Protein AF-A0A378ANL2-F1 (afdb_monomer_lite)

Secondary structure (DSSP, 8-state):
--HHHHHHHHHTT---S-TTS-GGGS-HHHHHHHHHHHHHTT--S----SSTTTTS------

Sequence (62 aa):
MKSDTQWVIDSMRVKTPGQHTQIGSLSGGNQQKVIIGRWLLTQPEILMLDEPTRGIDVRRQV

Radius of gyration: 12.31 Å; chains: 1; bounding box: 31×21×33 Å

Foldseek 3Di:
DVVLLVCLCVVLVQDDPDSPDDLVPGQPQSNLSSVVSVVVVVVDPDDDDDPSCVRVPPPDDD

pLDDT: mean 88.08, std 14.77, range [36.88, 97.81]

InterPro domains:
  IPR003439 ABC transporter-like, ATP-binding domain [PF00005] (19-53)
  IPR027417 P-loop containing nucleoside triphosphate hydrolase [G3DSA:3.40.50.300] (2-62)
  IPR027417 P-loop containing nucleoside triphosphate hydrolase [SSF52540] (19-59)
  IPR050107 ABC transporter carbohydrate import ATP-binding proteins [PTHR43790] (2-59)

Structure (mmCIF, N/CA/C/O backbone):
data_AF-A0A378ANL2-F1
#
_entry.id   AF-A0A378ANL2-F1
#
loop_
_atom_site.group_PDB
_atom_site.id
_atom_site.type_symbol
_atom_site.label_atom_id
_atom_site.label_alt_id
_atom_site.label_comp_id
_atom_site.label_asym_id
_atom_site.label_entity_id
_atom_site.label_seq_id
_atom_site.pdbx_PDB_ins_code
_atom_site.Cartn_x
_atom_site.Cartn_y
_atom_site.Cartn_z
_atom_site.occupancy
_atom_site.B_iso_or_equiv
_atom_site.auth_seq_id
_atom_site.auth_comp_id
_atom_site.auth_asym_id
_atom_site.auth_atom_id
_atom_site.pdbx_PDB_model_num
ATOM 1 N N . MET A 1 1 ? -14.649 -11.384 -5.702 1.00 60.94 1 MET A N 1
ATOM 2 C CA . MET A 1 1 ? -15.745 -10.914 -4.812 1.00 60.94 1 MET A CA 1
ATOM 3 C C . MET A 1 1 ? -15.669 -11.667 -3.482 1.00 60.94 1 MET A C 1
ATOM 5 O O . MET A 1 1 ? -15.634 -12.885 -3.515 1.00 60.94 1 MET A O 1
ATOM 9 N N . LYS A 1 2 ? -15.597 -10.969 -2.333 1.00 67.69 2 LYS A N 1
ATOM 10 C CA . LYS A 1 2 ? -15.234 -11.464 -0.973 1.00 67.69 2 LYS A CA 1
ATOM 11 C C . LYS A 1 2 ? -13.879 -12.187 -0.858 1.00 67.69 2 LYS A C 1
ATOM 13 O O . LYS A 1 2 ? -13.053 -11.746 -0.066 1.00 67.69 2 LYS A O 1
ATOM 18 N N . SER A 1 3 ? -13.626 -13.220 -1.662 1.00 87.75 3 SER A N 1
ATOM 19 C CA . SER A 1 3 ? -12.336 -13.924 -1.748 1.00 87.75 3 SER A CA 1
ATOM 20 C C . SER A 1 3 ? -11.188 -12.968 -2.058 1.00 87.75 3 SER A C 1
ATOM 22 O O . SER A 1 3 ? -10.190 -12.957 -1.353 1.00 87.75 3 SER A O 1
ATOM 24 N N . ASP A 1 4 ? -11.363 -12.115 -3.065 1.00 94.75 4 ASP A N 1
ATOM 25 C CA . ASP A 1 4 ? -10.288 -11.249 -3.559 1.00 94.75 4 ASP A CA 1
ATOM 26 C C . ASP A 1 4 ? -9.978 -10.130 -2.568 1.00 94.75 4 ASP A C 1
ATOM 28 O O . ASP A 1 4 ? -8.827 -9.763 -2.370 1.00 94.75 4 ASP A O 1
ATOM 32 N N . THR A 1 5 ? -11.010 -9.601 -1.904 1.00 95.12 5 THR A N 1
ATOM 33 C CA . THR A 1 5 ? -10.837 -8.596 -0.852 1.00 95.12 5 THR A CA 1
ATOM 34 C C . THR A 1 5 ? -10.067 -9.188 0.321 1.00 95.12 5 THR A C 1
ATOM 36 O O . THR A 1 5 ? -9.128 -8.561 0.803 1.00 95.12 5 THR A O 1
ATOM 39 N N . GLN A 1 6 ? -10.429 -10.402 0.750 1.00 95.81 6 GLN A N 1
ATOM 40 C CA . GLN A 1 6 ? -9.709 -11.105 1.807 1.00 95.81 6 GLN A CA 1
ATOM 41 C C . GLN A 1 6 ? -8.267 -11.415 1.387 1.00 95.81 6 GLN A C 1
ATOM 43 O O . GLN A 1 6 ? -7.343 -11.134 2.140 1.00 95.81 6 GLN A O 1
ATOM 48 N N . TRP A 1 7 ? -8.066 -11.882 0.153 1.00 96.69 7 TRP A N 1
ATOM 49 C CA . TRP A 1 7 ? -6.742 -12.124 -0.412 1.00 96.69 7 TRP A CA 1
ATOM 50 C C . TRP A 1 7 ? -5.882 -10.858 -0.394 1.00 96.69 7 TRP A C 1
ATOM 52 O O . TRP A 1 7 ? -4.761 -10.896 0.094 1.00 96.69 7 TRP A O 1
ATOM 62 N N . VAL A 1 8 ? -6.408 -9.707 -0.830 1.00 97.19 8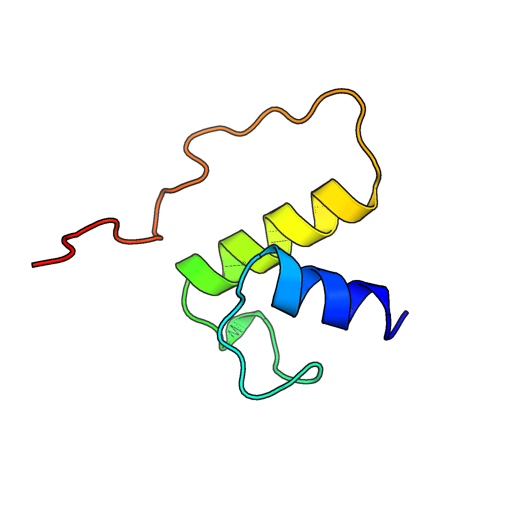 VAL A N 1
ATOM 63 C CA . VAL A 1 8 ? -5.663 -8.437 -0.777 1.00 97.19 8 VAL A CA 1
ATOM 64 C C . VAL A 1 8 ? -5.299 -8.076 0.659 1.00 97.19 8 VAL A C 1
ATOM 66 O O . VAL A 1 8 ? -4.166 -7.666 0.910 1.00 97.19 8 VAL A O 1
ATOM 69 N N . ILE A 1 9 ? -6.230 -8.228 1.605 1.00 96.75 9 ILE A N 1
ATOM 70 C CA . ILE A 1 9 ? -5.975 -7.930 3.019 1.00 96.75 9 ILE A CA 1
ATOM 71 C C . ILE A 1 9 ? -4.837 -8.799 3.555 1.00 96.75 9 ILE A C 1
ATOM 73 O O . ILE A 1 9 ? -3.898 -8.263 4.149 1.00 96.75 9 ILE A O 1
ATOM 77 N N . ASP A 1 10 ? -4.885 -10.101 3.295 1.00 96.44 10 ASP A N 1
ATOM 78 C CA . ASP A 1 10 ? -3.931 -11.062 3.838 1.00 96.44 10 ASP A CA 1
ATOM 79 C C . ASP A 1 10 ? -2.576 -10.974 3.127 1.00 96.44 10 ASP A C 1
ATOM 81 O O . ASP A 1 10 ? -1.540 -10.779 3.770 1.00 96.44 10 ASP A O 1
ATOM 85 N N . SER A 1 11 ? -2.569 -11.034 1.793 1.00 95.88 11 SER A N 1
ATOM 86 C CA . SER A 1 11 ? -1.355 -11.013 0.972 1.00 95.88 11 SER A CA 1
ATOM 87 C C . SER A 1 11 ? -0.597 -9.694 1.084 1.00 95.88 11 SER A C 1
ATOM 89 O O . SER A 1 11 ? 0.629 -9.703 1.182 1.00 95.88 11 SER A O 1
ATOM 91 N N . MET A 1 12 ? -1.299 -8.556 1.144 1.00 94.88 12 MET A N 1
ATOM 92 C CA . MET A 1 12 ? -0.659 -7.240 1.281 1.00 94.88 12 MET A CA 1
ATOM 93 C C . MET A 1 12 ? -0.494 -6.800 2.742 1.00 94.88 12 MET A C 1
ATOM 95 O O . MET A 1 12 ? 0.083 -5.738 3.013 1.00 94.88 12 MET A O 1
ATOM 99 N N . ARG A 1 13 ? -0.985 -7.594 3.705 1.00 95.31 13 ARG A N 1
ATOM 100 C CA . ARG A 1 13 ? -1.017 -7.266 5.140 1.00 95.31 13 ARG A CA 1
ATOM 101 C C . ARG A 1 13 ? -1.628 -5.885 5.386 1.00 95.31 13 ARG A C 1
ATOM 103 O O . ARG A 1 13 ? -0.996 -5.009 5.996 1.00 95.31 13 ARG A O 1
ATOM 110 N N . VAL A 1 14 ? -2.817 -5.659 4.834 1.00 95.25 14 VAL A N 1
ATOM 111 C CA . VAL A 1 14 ? -3.575 -4.418 5.025 1.00 95.25 14 VAL A CA 1
ATOM 112 C C . VAL A 1 14 ? -4.113 -4.403 6.450 1.00 95.25 14 VAL A C 1
ATOM 114 O O . VAL A 1 14 ? -4.879 -5.274 6.850 1.00 95.25 14 VAL A O 1
ATOM 117 N N . LYS A 1 15 ? -3.738 -3.391 7.229 1.00 95.50 15 LYS A N 1
ATOM 118 C CA . LYS A 1 15 ? -4.332 -3.147 8.543 1.00 95.50 15 LYS A CA 1
ATOM 119 C C . LYS 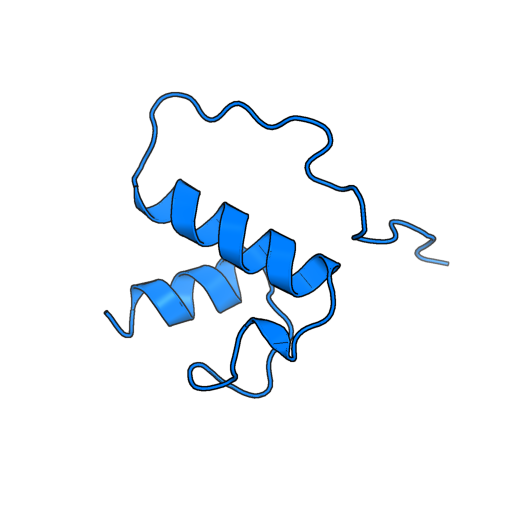A 1 15 ? -5.682 -2.463 8.336 1.00 95.50 15 LYS A C 1
ATOM 121 O O . LYS A 1 15 ? -5.723 -1.298 7.947 1.00 95.50 15 LYS A O 1
ATOM 126 N N . THR A 1 16 ? -6.765 -3.190 8.583 1.00 96.31 16 THR A N 1
ATOM 127 C CA . THR A 1 16 ? -8.144 -2.699 8.476 1.00 96.31 16 THR A CA 1
ATOM 128 C C . THR A 1 16 ? -9.025 -3.349 9.552 1.00 96.31 16 THR A C 1
ATOM 130 O O . THR A 1 16 ? -8.813 -4.524 9.853 1.00 96.31 16 THR A O 1
ATOM 133 N N . PRO A 1 17 ? -10.014 -2.639 10.131 1.00 95.25 17 PRO A N 1
ATOM 134 C CA . PRO A 1 17 ? -11.036 -3.239 10.994 1.00 95.25 17 PRO A CA 1
ATOM 135 C C . PRO A 1 17 ? -11.874 -4.325 10.300 1.00 95.25 17 PRO A C 1
ATOM 137 O O . PRO A 1 17 ? -12.394 -5.215 10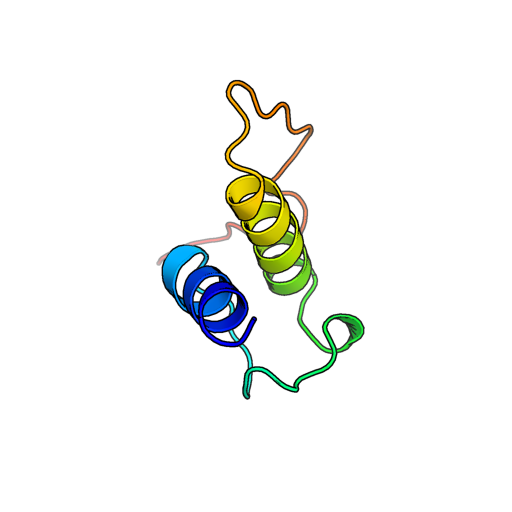.965 1.00 95.25 17 PRO A O 1
ATOM 140 N N . GLY A 1 18 ? -12.012 -4.268 8.970 1.00 93.88 18 GLY A N 1
ATOM 141 C CA . GLY A 1 18 ? -12.668 -5.317 8.191 1.00 93.88 18 GLY A CA 1
ATOM 142 C C . GLY A 1 18 ? -12.769 -5.011 6.695 1.00 93.88 18 GLY A C 1
ATOM 143 O O . GLY A 1 18 ? -12.319 -3.970 6.217 1.00 93.88 18 GLY A O 1
ATOM 144 N N . GLN A 1 19 ? -13.390 -5.925 5.942 1.00 94.56 19 GLN A N 1
ATOM 145 C CA . GLN A 1 19 ? -13.544 -5.819 4.479 1.00 94.56 19 GLN A CA 1
ATOM 146 C C . GLN A 1 19 ? -14.459 -4.668 4.032 1.00 94.56 19 GLN A C 1
ATOM 148 O O . GLN A 1 19 ? -14.364 -4.208 2.899 1.00 94.56 19 GLN A O 1
ATOM 153 N N . HIS A 1 20 ? -15.354 -4.214 4.912 1.00 94.81 20 HIS A N 1
ATOM 154 C CA . HIS A 1 20 ? -16.308 -3.138 4.631 1.00 94.81 20 HIS A CA 1
ATOM 155 C C . HIS A 1 20 ? -15.788 -1.747 5.020 1.00 94.81 20 HIS A C 1
ATOM 157 O O . HIS A 1 20 ? -16.490 -0.756 4.829 1.00 94.81 20 HIS A O 1
ATOM 163 N N . THR A 1 21 ? -14.573 -1.652 5.568 1.00 96.00 21 THR A N 1
ATOM 164 C CA . THR A 1 21 ? -13.956 -0.363 5.887 1.00 96.00 21 THR A CA 1
ATOM 165 C C . THR A 1 21 ? -13.696 0.424 4.605 1.00 96.00 21 THR A C 1
ATOM 167 O O . THR A 1 21 ? -13.143 -0.099 3.638 1.00 96.00 21 THR A O 1
ATOM 170 N N . GLN A 1 22 ? -14.080 1.701 4.598 1.00 96.31 22 GLN A N 1
ATOM 171 C CA . GLN A 1 22 ? -13.809 2.582 3.467 1.00 96.31 22 GLN A CA 1
ATOM 172 C C . GLN A 1 22 ? -12.298 2.767 3.290 1.00 96.31 22 GLN A C 1
ATOM 174 O O . GLN A 1 22 ? -11.590 3.095 4.237 1.00 96.31 22 GLN A O 1
ATOM 179 N N . ILE A 1 23 ? -11.792 2.612 2.064 1.00 95.12 23 ILE A N 1
ATOM 180 C CA . ILE A 1 23 ? -10.348 2.732 1.788 1.00 95.12 23 ILE A CA 1
ATOM 181 C C . ILE A 1 23 ? -9.812 4.100 2.233 1.00 95.12 23 ILE A C 1
ATOM 183 O O . ILE A 1 23 ? -8.742 4.170 2.831 1.00 95.12 23 ILE A O 1
ATOM 187 N N . GLY A 1 24 ? -10.575 5.175 2.012 1.00 95.69 24 GLY A N 1
ATOM 188 C CA . GLY A 1 24 ? -10.178 6.538 2.377 1.00 95.69 24 GLY A CA 1
ATOM 189 C C . GLY A 1 24 ? -9.956 6.768 3.877 1.00 95.69 24 GLY A C 1
ATOM 190 O O . GLY A 1 24 ? -9.265 7.716 4.234 1.00 95.69 24 GLY A O 1
ATOM 191 N N . SER A 1 25 ? -10.477 5.904 4.757 1.00 96.50 25 SER A N 1
ATOM 192 C CA . SER A 1 25 ? -10.232 5.992 6.202 1.00 96.50 25 SER A CA 1
ATOM 193 C C . SER A 1 25 ? -8.982 5.230 6.660 1.00 96.50 25 SER A C 1
ATOM 195 O O . SER A 1 25 ? -8.643 5.267 7.841 1.00 96.50 25 SER A O 1
ATOM 197 N N . LEU A 1 26 ? -8.308 4.495 5.769 1.00 94.38 26 LEU A N 1
ATOM 198 C CA . LEU A 1 26 ? -7.060 3.793 6.080 1.00 94.38 26 LEU A CA 1
ATOM 199 C C . LEU A 1 26 ? -5.872 4.764 6.049 1.00 94.38 26 LEU A C 1
ATOM 201 O O . LEU A 1 26 ? -5.925 5.797 5.388 1.00 94.38 26 LEU A O 1
ATOM 205 N N . SER A 1 27 ? -4.762 4.426 6.712 1.00 93.38 27 SER A N 1
ATOM 206 C CA . SER A 1 27 ? -3.525 5.209 6.564 1.00 93.38 27 SER A CA 1
ATOM 207 C C . SER A 1 27 ? -3.008 5.154 5.123 1.00 93.38 27 SER A C 1
ATOM 209 O O . SER A 1 27 ? -3.210 4.147 4.443 1.00 93.38 27 SER A O 1
ATOM 211 N N . GLY A 1 28 ? -2.281 6.181 4.669 1.00 92.00 28 GLY A N 1
ATOM 212 C CA . GLY A 1 28 ? -1.758 6.244 3.294 1.00 92.00 28 GLY A CA 1
ATOM 213 C C . GLY A 1 28 ? -1.009 4.974 2.865 1.00 92.00 28 GLY A C 1
ATOM 214 O O . GLY A 1 28 ? -1.268 4.430 1.796 1.00 92.00 28 GLY A O 1
ATOM 215 N N . GLY A 1 29 ? -0.186 4.404 3.751 1.00 92.75 29 GLY A N 1
ATOM 216 C CA . GLY A 1 29 ? 0.490 3.138 3.474 1.00 92.75 29 GLY A CA 1
ATOM 217 C C . GLY A 1 29 ? -0.440 1.923 3.317 1.00 92.75 29 GLY A C 1
ATOM 218 O O . GLY A 1 29 ? -0.176 1.043 2.502 1.00 92.75 29 GLY A O 1
ATOM 219 N N . ASN A 1 30 ? -1.555 1.859 4.052 1.00 94.44 30 ASN A N 1
ATOM 220 C CA . ASN A 1 30 ? -2.563 0.808 3.858 1.00 94.44 30 ASN A CA 1
ATOM 221 C C . ASN A 1 30 ? -3.416 1.048 2.608 1.00 94.44 30 ASN A C 1
ATOM 223 O O . ASN A 1 30 ? -3.760 0.086 1.928 1.00 94.44 30 ASN A O 1
ATOM 227 N N . GLN A 1 31 ? -3.692 2.305 2.257 1.00 94.75 31 GLN A N 1
ATOM 228 C CA . GLN 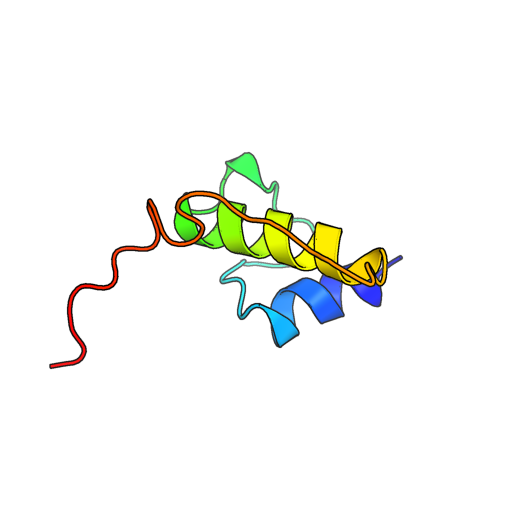A 1 31 ? -4.331 2.646 0.985 1.00 94.75 31 GLN A CA 1
ATOM 229 C C . GLN A 1 31 ? -3.474 2.179 -0.199 1.00 94.75 31 GLN A C 1
ATOM 231 O O . GLN A 1 31 ? -3.978 1.524 -1.110 1.00 94.75 31 GLN A O 1
ATOM 236 N N . GLN A 1 32 ? -2.163 2.430 -0.149 1.00 94.19 32 GLN A N 1
ATOM 237 C CA . GLN A 1 32 ? -1.224 1.998 -1.183 1.00 94.19 32 GLN A CA 1
ATOM 238 C C . GLN A 1 32 ? -1.171 0.471 -1.314 1.00 94.19 32 GLN A C 1
ATOM 240 O O . GLN A 1 32 ? -1.257 -0.053 -2.424 1.00 94.19 32 GLN A O 1
ATOM 245 N N . LYS A 1 33 ? -1.133 -0.260 -0.191 1.00 94.44 33 LYS A N 1
ATOM 246 C CA . LYS A 1 33 ? -1.217 -1.732 -0.181 1.00 94.44 33 LYS A CA 1
ATOM 247 C C . LYS A 1 33 ? -2.480 -2.257 -0.861 1.00 94.44 33 LYS A C 1
ATOM 249 O O . LYS A 1 33 ? -2.395 -3.202 -1.640 1.00 94.44 33 LYS A O 1
ATOM 254 N N . VAL A 1 34 ? -3.634 -1.643 -0.594 1.00 95.56 34 VAL A N 1
ATOM 255 C CA . VAL A 1 34 ? -4.902 -2.022 -1.237 1.00 95.56 34 VAL A CA 1
ATOM 256 C C . VAL A 1 34 ? -4.841 -1.791 -2.748 1.00 95.56 34 VAL A C 1
ATOM 258 O O . VAL A 1 34 ? -5.256 -2.660 -3.512 1.00 95.56 34 VAL A O 1
ATOM 261 N N . ILE A 1 35 ? -4.301 -0.652 -3.193 1.00 94.00 35 ILE A N 1
ATOM 262 C CA . ILE A 1 35 ? -4.174 -0.325 -4.621 1.00 94.00 35 ILE A CA 1
ATOM 263 C C . ILE A 1 35 ? -3.253 -1.322 -5.337 1.00 94.00 35 ILE A C 1
ATOM 265 O O . ILE A 1 35 ? -3.632 -1.839 -6.387 1.00 94.00 35 ILE A O 1
ATOM 269 N N . ILE A 1 36 ? -2.093 -1.638 -4.753 1.00 94.75 36 ILE A N 1
ATOM 270 C CA . ILE A 1 36 ? -1.156 -2.620 -5.317 1.00 94.75 36 ILE A CA 1
ATOM 271 C C . ILE A 1 36 ? -1.803 -4.008 -5.365 1.00 94.75 36 ILE A C 1
ATOM 273 O O . ILE A 1 36 ? -1.790 -4.646 -6.413 1.00 94.75 36 ILE A O 1
ATOM 277 N N . GLY A 1 37 ? -2.432 -4.460 -4.274 1.00 95.62 37 GLY A N 1
ATOM 278 C CA . GLY A 1 37 ? -3.127 -5.749 -4.246 1.00 95.62 37 GLY A CA 1
ATOM 279 C C . GLY A 1 37 ? -4.224 -5.846 -5.307 1.00 95.62 37 GLY A C 1
ATOM 280 O O . GLY A 1 37 ? -4.345 -6.864 -5.981 1.00 95.62 37 GLY A O 1
ATOM 281 N N . ARG A 1 38 ? -4.972 -4.760 -5.532 1.00 95.25 38 ARG A N 1
ATOM 282 C CA . ARG A 1 38 ? -5.966 -4.683 -6.610 1.00 95.25 38 ARG A CA 1
ATOM 283 C C . ARG A 1 38 ? -5.344 -4.858 -7.997 1.00 95.25 38 ARG A C 1
ATOM 285 O O . ARG A 1 38 ? -5.955 -5.510 -8.833 1.00 95.25 38 ARG A O 1
ATOM 292 N N . TRP A 1 39 ? -4.168 -4.289 -8.255 1.00 96.19 39 TRP A N 1
ATOM 293 C CA . TRP A 1 39 ? -3.469 -4.498 -9.527 1.00 96.19 39 TRP A CA 1
ATOM 294 C C . TRP A 1 39 ? -2.910 -5.915 -9.655 1.00 96.19 39 TRP A C 1
ATOM 296 O O . TRP A 1 39 ? -2.972 -6.487 -10.730 1.00 96.19 39 TRP A O 1
ATOM 306 N N . LEU A 1 40 ? -2.444 -6.536 -8.570 1.00 96.06 40 LEU A N 1
ATOM 307 C CA . LEU A 1 40 ? -1.995 -7.933 -8.614 1.00 96.06 40 LEU A CA 1
ATOM 308 C C . LEU A 1 40 ? -3.135 -8.909 -8.934 1.00 96.06 40 LEU A C 1
ATOM 310 O O . LEU A 1 40 ? -2.914 -9.903 -9.623 1.00 96.06 40 LEU A O 1
ATOM 314 N N . LEU A 1 41 ? -4.365 -8.607 -8.504 1.00 96.50 41 LEU A N 1
ATOM 315 C CA . LEU A 1 41 ? -5.549 -9.402 -8.848 1.00 96.50 41 LEU A CA 1
ATOM 316 C C . LEU A 1 41 ? -5.842 -9.438 -10.355 1.00 96.50 41 LEU A C 1
ATOM 318 O O . LEU A 1 41 ? -6.495 -10.374 -10.813 1.00 96.50 41 LEU A O 1
ATOM 322 N N . THR A 1 42 ? -5.361 -8.465 -11.139 1.00 95.94 42 THR A N 1
ATOM 323 C CA . THR A 1 42 ? -5.500 -8.508 -12.604 1.00 95.94 42 THR A CA 1
ATOM 324 C C . THR A 1 42 ? -4.504 -9.462 -13.263 1.00 95.94 42 THR A C 1
ATOM 326 O O . THR A 1 42 ? -4.486 -9.537 -14.485 1.00 95.94 42 THR A O 1
ATOM 329 N N . GLN A 1 43 ? -3.675 -10.159 -12.473 1.00 96.25 43 GLN A N 1
ATOM 330 C CA . GLN A 1 43 ? -2.644 -11.095 -12.929 1.00 96.25 43 GLN A CA 1
ATOM 331 C C . GLN A 1 43 ? -1.771 -10.508 -14.056 1.00 96.25 43 GLN A C 1
ATOM 333 O O . GLN A 1 43 ? -1.666 -11.106 -15.127 1.00 96.25 43 GLN A O 1
ATOM 338 N N . PRO A 1 44 ? -1.184 -9.309 -13.860 1.00 97.12 44 PRO A N 1
ATOM 339 C CA . PRO A 1 44 ? -0.380 -8.679 -14.896 1.00 97.12 44 PRO A CA 1
ATOM 340 C C . PRO A 1 44 ? 0.906 -9.478 -15.140 1.00 97.12 44 PRO A C 1
ATOM 342 O O . PRO A 1 44 ? 1.560 -9.904 -14.190 1.00 97.12 44 PRO A O 1
ATOM 345 N N . GLU A 1 45 ? 1.307 -9.618 -16.404 1.00 97.81 45 GLU A N 1
ATOM 346 C CA . GLU A 1 45 ? 2.622 -10.172 -16.762 1.00 97.81 45 GLU A CA 1
ATOM 347 C C . GLU A 1 45 ? 3.756 -9.235 -16.314 1.00 97.81 45 GLU A C 1
ATOM 349 O O . GLU A 1 45 ? 4.788 -9.680 -15.817 1.00 97.81 45 GLU A O 1
ATOM 354 N N . ILE A 1 46 ? 3.540 -7.920 -16.441 1.00 96.12 46 ILE A N 1
ATOM 355 C CA . ILE A 1 46 ? 4.479 -6.873 -16.029 1.00 96.12 46 ILE A CA 1
ATOM 356 C C . ILE A 1 46 ? 3.708 -5.783 -15.279 1.00 96.12 46 ILE A C 1
ATOM 358 O O . ILE A 1 46 ? 2.717 -5.250 -15.780 1.00 96.12 46 ILE A O 1
ATOM 362 N N . LEU A 1 47 ? 4.190 -5.416 -14.089 1.00 94.56 47 LEU A N 1
ATOM 363 C CA . LEU A 1 47 ? 3.674 -4.307 -13.285 1.00 94.56 47 LEU A CA 1
ATOM 364 C C . LEU A 1 47 ? 4.807 -3.310 -13.014 1.00 94.56 47 LEU A C 1
ATOM 366 O O . LEU A 1 47 ? 5.724 -3.604 -12.251 1.00 94.56 47 LEU A O 1
ATOM 370 N N . MET A 1 48 ? 4.737 -2.130 -13.632 1.00 94.38 48 MET A N 1
ATOM 371 C CA . MET A 1 48 ? 5.677 -1.034 -13.381 1.00 94.38 48 MET A CA 1
ATOM 372 C C . MET A 1 48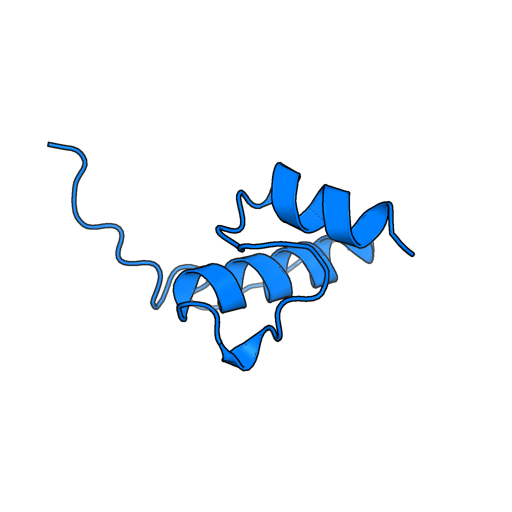 ? 5.098 -0.079 -12.345 1.00 94.38 48 MET A C 1
ATOM 374 O O . MET A 1 48 ? 3.963 0.378 -12.482 1.00 94.38 48 MET A O 1
ATOM 378 N N . LEU A 1 49 ? 5.885 0.230 -11.320 1.00 92.31 49 LEU A N 1
ATOM 379 C CA . LEU A 1 49 ? 5.502 1.140 -10.250 1.00 92.31 49 LEU A CA 1
ATOM 380 C C . LEU A 1 49 ? 6.597 2.186 -10.069 1.00 92.31 49 LEU A C 1
ATOM 382 O O . LEU A 1 49 ? 7.772 1.833 -10.006 1.00 92.31 49 LEU A O 1
ATOM 386 N N . ASP A 1 50 ? 6.197 3.445 -9.939 1.00 90.31 50 ASP A N 1
ATOM 387 C CA . ASP A 1 50 ? 7.094 4.540 -9.581 1.00 90.31 50 ASP A CA 1
ATOM 388 C C . ASP A 1 50 ? 6.923 4.869 -8.094 1.00 90.31 50 ASP A C 1
ATOM 390 O O . ASP A 1 50 ? 5.800 5.046 -7.618 1.00 90.31 50 ASP A O 1
ATOM 394 N N . GLU A 1 51 ? 8.029 4.878 -7.349 1.00 88.75 51 GLU A N 1
ATOM 395 C CA . GLU A 1 51 ? 8.064 5.139 -5.901 1.00 88.75 51 GLU A CA 1
ATOM 396 C C . GLU A 1 51 ? 6.985 4.382 -5.068 1.00 88.75 51 GLU A C 1
ATOM 398 O O . GLU A 1 51 ? 6.286 4.980 -4.235 1.00 88.75 51 GLU A O 1
ATOM 403 N N . PRO A 1 52 ? 6.819 3.046 -5.227 1.00 84.69 52 PRO A N 1
ATOM 404 C CA . PRO A 1 52 ? 5.693 2.280 -4.664 1.00 84.69 52 PRO A CA 1
ATOM 405 C C . PRO A 1 52 ? 5.675 2.145 -3.139 1.00 84.69 52 PRO A C 1
ATOM 407 O O . PRO A 1 52 ? 4.777 1.514 -2.583 1.00 84.69 52 PRO A O 1
ATOM 410 N N . THR A 1 53 ? 6.668 2.694 -2.452 1.00 80.88 53 THR A N 1
ATOM 411 C CA . THR A 1 53 ? 6.775 2.673 -0.991 1.00 80.88 53 THR A CA 1
ATOM 412 C C . THR A 1 53 ? 6.623 4.061 -0.376 1.00 80.88 53 THR A C 1
ATOM 414 O O . THR A 1 53 ? 6.718 4.212 0.843 1.00 80.88 53 THR A O 1
ATOM 417 N N . ARG A 1 54 ? 6.380 5.098 -1.187 1.00 79.06 54 ARG A N 1
ATOM 418 C CA . ARG A 1 54 ? 6.217 6.472 -0.709 1.00 79.06 54 ARG A CA 1
ATOM 419 C C . ARG A 1 54 ? 4.968 6.600 0.170 1.00 79.06 54 ARG A C 1
ATOM 421 O O . ARG A 1 54 ? 3.850 6.451 -0.303 1.00 79.06 54 ARG A O 1
ATOM 428 N N . GLY A 1 55 ? 5.157 6.917 1.452 1.00 64.06 55 GLY A N 1
ATOM 429 C CA . GLY A 1 55 ? 4.065 7.023 2.435 1.00 64.06 55 GLY A CA 1
ATOM 430 C C . GLY A 1 55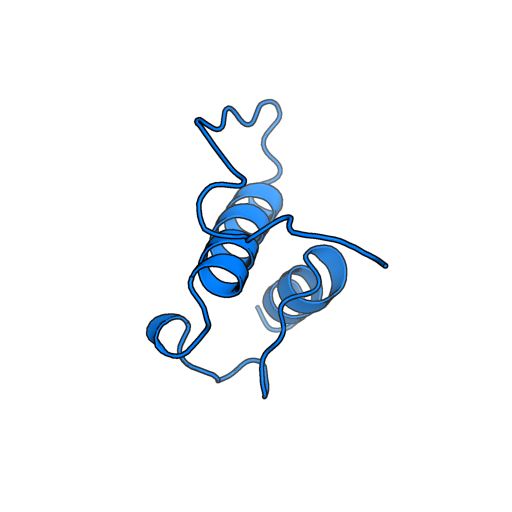 ? 3.817 5.753 3.262 1.00 64.06 55 GLY A C 1
ATOM 431 O O . GLY A 1 55 ? 3.032 5.787 4.212 1.00 64.06 55 GLY A O 1
ATOM 432 N N . ILE A 1 56 ? 4.522 4.656 2.969 1.00 69.75 56 ILE A N 1
ATOM 433 C CA . ILE A 1 56 ? 4.746 3.557 3.910 1.00 69.75 56 ILE A CA 1
ATOM 434 C C . ILE A 1 56 ? 6.061 3.900 4.613 1.00 69.75 56 ILE A C 1
ATOM 436 O O . ILE A 1 56 ? 7.132 3.628 4.084 1.00 69.75 56 ILE A O 1
ATOM 440 N N . ASP A 1 57 ? 5.995 4.592 5.754 1.00 64.31 57 ASP A N 1
ATOM 441 C CA . ASP A 1 57 ? 7.204 4.985 6.486 1.00 64.31 57 ASP A CA 1
ATOM 442 C C . ASP A 1 57 ? 7.988 3.722 6.882 1.00 64.31 57 ASP A C 1
ATOM 444 O O . ASP A 1 57 ? 7.550 2.929 7.717 1.00 64.31 57 ASP A O 1
ATOM 448 N N . VAL A 1 58 ? 9.130 3.500 6.228 1.00 59.53 58 VAL A N 1
ATOM 449 C CA . VAL A 1 58 ? 10.009 2.337 6.437 1.00 59.53 58 VAL A CA 1
ATOM 450 C C . VAL A 1 58 ? 10.880 2.525 7.690 1.00 59.53 58 VAL A C 1
ATOM 452 O O . VAL A 1 58 ? 11.842 1.788 7.914 1.00 59.53 58 VAL A O 1
ATOM 455 N N . ARG A 1 59 ? 10.597 3.532 8.529 1.00 48.81 59 ARG A N 1
ATOM 456 C CA . ARG A 1 59 ? 11.411 3.835 9.708 1.00 48.81 59 ARG A CA 1
ATOM 457 C C . ARG A 1 59 ? 11.253 2.787 10.818 1.00 48.81 59 ARG A C 1
ATOM 459 O O . ARG A 1 59 ? 10.345 2.840 11.635 1.00 48.81 59 ARG A O 1
ATOM 466 N N . ARG A 1 60 ? 12.263 1.906 10.814 1.00 49.34 60 ARG A N 1
ATOM 467 C CA . ARG A 1 60 ? 12.908 1.118 11.882 1.00 49.34 60 ARG A CA 1
ATOM 468 C C . ARG A 1 60 ? 12.045 0.139 12.684 1.00 49.34 60 ARG A C 1
ATOM 470 O O . ARG A 1 60 ? 11.391 0.492 13.653 1.00 49.34 60 ARG A O 1
ATOM 477 N N . GLN A 1 61 ? 12.252 -1.141 12.369 1.00 45.50 61 GLN A N 1
ATOM 478 C CA . GLN A 1 61 ? 12.568 -2.121 13.408 1.00 45.50 61 GLN A CA 1
ATOM 479 C C . GLN A 1 61 ? 13.852 -1.664 14.121 1.00 45.50 61 GLN A C 1
ATOM 481 O O . GLN A 1 61 ? 14.937 -1.745 13.546 1.00 45.50 61 GLN A O 1
ATOM 486 N N . VAL A 1 62 ? 13.693 -1.117 15.325 1.00 36.88 62 VAL A N 1
ATOM 487 C CA . VAL A 1 62 ? 14.535 -1.375 16.502 1.00 36.88 62 VAL A CA 1
ATOM 488 C C . VAL A 1 62 ? 13.574 -1.506 17.672 1.00 36.88 62 VAL A C 1
ATOM 490 O O . VAL A 1 62 ? 12.654 -0.659 17.739 1.00 36.88 62 VAL A O 1
#

Organism: Klebsiella pneumoniae (NCBI:txid573)